Protein AF-A0A943UQF4-F1 (afdb_monomer_lite)

Radius of gyration: 23.5 Å; chains: 1; bounding box: 54×62×50 Å

Structure (mmCIF, N/CA/C/O backbone):
data_AF-A0A943UQF4-F1
#
_entry.id   AF-A0A943UQF4-F1
#
loop_
_atom_site.group_PDB
_atom_site.id
_atom_site.type_symbol
_atom_site.label_atom_id
_atom_site.label_alt_id
_atom_site.label_comp_id
_atom_site.label_asym_id
_atom_site.label_entity_id
_atom_site.label_seq_id
_atom_site.pdbx_PDB_ins_code
_atom_site.Cartn_x
_atom_site.Cartn_y
_atom_site.Cartn_z
_atom_site.occupancy
_atom_site.B_iso_or_equiv
_atom_site.auth_seq_id
_atom_site.auth_comp_id
_atom_site.auth_asym_id
_atom_site.auth_atom_id
_atom_site.pdbx_PDB_model_num
ATOM 1 N N . MET A 1 1 ? 0.714 -34.416 31.995 1.00 37.53 1 MET A N 1
ATOM 2 C CA . MET A 1 1 ? 1.428 -34.498 30.703 1.00 37.53 1 MET A CA 1
ATOM 3 C C . MET A 1 1 ? 0.397 -34.408 29.591 1.00 37.53 1 MET A C 1
ATOM 5 O O . MET A 1 1 ? -0.440 -35.295 29.507 1.00 37.53 1 MET A O 1
ATOM 9 N N . ALA A 1 2 ? 0.369 -33.310 28.832 1.00 40.75 2 ALA A N 1
ATOM 10 C CA . ALA A 1 2 ? -0.617 -33.110 27.768 1.00 40.75 2 ALA A CA 1
ATOM 11 C C . ALA A 1 2 ? -0.136 -33.795 26.478 1.00 40.75 2 ALA A C 1
ATOM 13 O O . ALA A 1 2 ? 0.997 -33.572 26.054 1.00 40.75 2 ALA A O 1
ATOM 14 N N . ARG A 1 3 ? -0.974 -34.652 25.879 1.00 44.56 3 ARG A N 1
ATOM 15 C CA . ARG A 1 3 ? -0.709 -35.249 24.563 1.00 44.56 3 ARG A CA 1
ATOM 16 C C . ARG A 1 3 ? -0.899 -34.183 23.490 1.00 44.56 3 ARG A C 1
ATOM 18 O O . ARG A 1 3 ? -1.965 -33.584 23.405 1.00 44.56 3 ARG A O 1
ATOM 25 N N . VAL A 1 4 ? 0.122 -33.989 22.662 1.00 48.94 4 VAL A N 1
ATOM 26 C CA . VAL A 1 4 ? -0.006 -33.279 21.388 1.00 48.94 4 VAL A CA 1
ATOM 27 C C . VAL A 1 4 ? -0.827 -34.178 20.466 1.00 48.94 4 VAL A C 1
ATOM 29 O O . VAL A 1 4 ? -0.374 -35.259 20.095 1.00 48.94 4 VAL A O 1
ATOM 32 N N . CYS A 1 5 ? -2.050 -33.771 20.134 1.00 52.69 5 CYS A N 1
ATOM 33 C CA . CYS A 1 5 ? -2.808 -34.390 19.053 1.00 52.69 5 CYS A CA 1
ATOM 34 C C . CYS A 1 5 ? -2.159 -33.949 17.737 1.00 52.69 5 CYS A C 1
ATOM 36 O O . CYS A 1 5 ? -2.433 -32.853 17.256 1.00 52.69 5 CYS A O 1
ATOM 38 N N . GLN A 1 6 ? -1.248 -34.751 17.188 1.00 56.44 6 GLN A N 1
ATOM 39 C CA . GLN A 1 6 ? -0.821 -34.565 15.804 1.00 56.44 6 GLN A CA 1
ATOM 40 C C . GLN A 1 6 ? -1.926 -35.131 14.912 1.00 56.44 6 GLN A C 1
ATOM 42 O O . GLN A 1 6 ? -2.247 -36.314 15.008 1.00 56.44 6 GLN A O 1
ATOM 47 N N . LEU A 1 7 ? -2.544 -34.270 14.101 1.00 57.34 7 LEU A N 1
ATOM 48 C CA . LEU A 1 7 ? -3.423 -34.706 13.025 1.00 57.34 7 LEU A CA 1
ATOM 49 C C . LEU A 1 7 ? -2.541 -35.461 12.022 1.00 57.34 7 LEU A C 1
ATOM 51 O O . LEU A 1 7 ? -1.630 -34.885 11.435 1.00 57.34 7 LEU A O 1
ATOM 55 N N . THR A 1 8 ? -2.734 -36.771 11.917 1.00 58.91 8 THR A N 1
ATOM 56 C CA . THR A 1 8 ? -2.096 -37.595 10.892 1.00 58.91 8 THR A CA 1
ATOM 57 C C . THR A 1 8 ? -2.906 -37.440 9.615 1.00 58.91 8 THR A C 1
ATOM 59 O O . THR A 1 8 ? -3.957 -38.062 9.482 1.00 58.91 8 THR A O 1
ATOM 62 N N . ASP A 1 9 ? -2.452 -36.579 8.709 1.00 64.25 9 ASP A N 1
ATOM 63 C CA . ASP A 1 9 ? -3.025 -36.499 7.368 1.00 64.25 9 ASP A CA 1
ATOM 64 C C . ASP A 1 9 ? -2.593 -37.745 6.572 1.00 64.25 9 ASP A C 1
ATOM 66 O O . ASP A 1 9 ? -1.409 -37.928 6.279 1.00 64.25 9 ASP A O 1
ATOM 70 N N . ASP A 1 10 ? -3.543 -38.627 6.248 1.00 69.00 10 ASP A N 1
ATOM 71 C CA . ASP A 1 10 ? -3.313 -39.777 5.368 1.00 69.00 10 ASP A CA 1
ATOM 72 C C . ASP A 1 10 ? -3.179 -39.288 3.909 1.00 69.00 10 ASP A C 1
ATOM 74 O O . ASP A 1 10 ? -4.162 -38.818 3.329 1.00 69.00 10 ASP A O 1
ATOM 78 N N 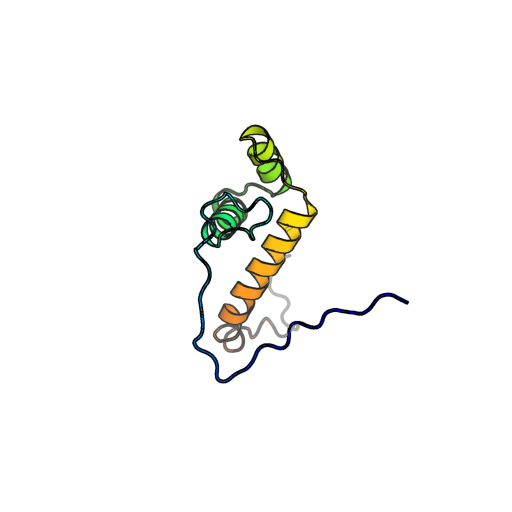. PRO A 1 11 ? -2.014 -39.435 3.246 1.00 67.00 11 PRO A N 1
ATOM 79 C CA . PRO A 1 11 ? -1.776 -38.866 1.912 1.00 67.00 11 PRO A CA 1
ATOM 80 C C . PRO A 1 11 ? -2.541 -39.576 0.780 1.00 67.00 11 PRO A C 1
ATOM 82 O O . PRO A 1 11 ? -2.482 -39.145 -0.368 1.00 67.00 11 PRO A O 1
ATOM 85 N N . SER A 1 12 ? -3.229 -40.682 1.085 1.00 71.44 12 SER A N 1
ATOM 86 C CA . SER A 1 12 ? -3.992 -41.499 0.130 1.00 71.44 12 SER A CA 1
ATOM 87 C C . SER A 1 12 ? -5.509 -41.275 0.211 1.00 71.44 12 SER A C 1
ATOM 89 O O . SER A 1 12 ? -6.246 -41.878 -0.573 1.00 71.44 12 SER A O 1
ATOM 91 N N . GLY A 1 13 ? -5.991 -40.471 1.165 1.00 70.94 13 GLY A N 1
ATOM 92 C CA . GLY A 1 13 ? -7.416 -40.179 1.313 1.00 70.94 13 GLY A CA 1
ATOM 93 C C . GLY A 1 13 ? -7.933 -39.222 0.229 1.00 70.94 13 GLY A C 1
ATOM 94 O O . GLY A 1 13 ? -7.147 -38.481 -0.364 1.00 70.94 13 GLY A O 1
ATOM 95 N N . PRO A 1 14 ? -9.249 -39.203 -0.054 1.00 74.81 14 PRO A N 1
ATOM 96 C CA . PRO A 1 14 ? -9.824 -38.179 -0.918 1.00 74.81 14 PRO A CA 1
ATOM 97 C C . PRO A 1 14 ? -9.574 -36.799 -0.296 1.00 74.81 14 PRO A C 1
ATOM 99 O O . PRO A 1 14 ? -9.902 -36.568 0.867 1.00 74.81 14 PRO A O 1
ATOM 102 N N . THR A 1 15 ? -8.993 -35.875 -1.063 1.00 68.62 15 THR A N 1
ATOM 103 C CA . THR A 1 15 ? -8.786 -34.496 -0.611 1.00 68.62 15 THR A CA 1
ATOM 104 C C . THR A 1 15 ? -10.142 -33.814 -0.468 1.00 68.62 15 THR A C 1
ATOM 106 O O . THR A 1 15 ? -10.781 -33.476 -1.466 1.00 68.62 15 THR A O 1
ATOM 109 N N . VAL A 1 16 ? -10.601 -33.627 0.767 1.00 74.56 16 VAL A N 1
ATOM 110 C CA . VAL A 1 16 ? -11.822 -32.873 1.059 1.00 74.56 16 VAL A CA 1
ATOM 111 C C . VAL A 1 16 ? -11.422 -31.419 1.282 1.00 74.56 16 VAL A C 1
ATOM 113 O O . VAL A 1 16 ? -10.802 -31.086 2.289 1.00 74.56 16 VAL A O 1
ATOM 116 N N . GLN A 1 17 ? -11.745 -30.550 0.325 1.00 72.31 17 GLN A N 1
ATOM 117 C CA . GLN A 1 17 ? -11.619 -29.110 0.520 1.00 72.31 17 GLN A CA 1
ATOM 118 C C . GLN A 1 17 ? -12.799 -28.644 1.379 1.00 72.31 17 GLN A C 1
ATOM 120 O O . GLN A 1 17 ? -13.949 -28.886 1.023 1.00 72.31 17 GLN A O 1
ATOM 125 N N . ALA A 1 18 ? -12.518 -28.015 2.521 1.00 75.94 18 ALA A N 1
ATOM 126 C CA . ALA A 1 18 ? -13.556 -27.408 3.349 1.00 75.94 18 ALA A CA 1
ATOM 127 C C . ALA A 1 18 ? -14.227 -26.238 2.611 1.00 75.94 18 ALA A C 1
ATOM 129 O O . ALA A 1 18 ? -13.594 -25.585 1.774 1.00 75.94 18 ALA A O 1
ATOM 130 N N . ASP A 1 19 ? -15.488 -25.961 2.951 1.00 80.31 19 ASP A N 1
ATOM 131 C CA . ASP A 1 19 ? -16.230 -24.828 2.397 1.00 80.31 19 ASP A CA 1
ATOM 132 C C . ASP A 1 19 ? -15.447 -23.520 2.587 1.00 80.31 19 ASP A C 1
ATOM 134 O O . ASP A 1 19 ? -14.832 -23.282 3.634 1.00 80.31 19 ASP A O 1
ATOM 138 N N . CYS A 1 20 ? -15.442 -22.666 1.560 1.00 67.00 20 CYS A N 1
ATOM 139 C CA . CYS A 1 20 ? -14.780 -21.371 1.640 1.00 67.00 20 CYS A CA 1
ATOM 140 C C . CYS A 1 20 ? -15.430 -20.507 2.731 1.00 67.00 20 CYS A C 1
ATOM 142 O O . CYS A 1 20 ? -16.644 -20.334 2.788 1.00 67.00 20 CYS A O 1
ATOM 144 N N . TYR A 1 21 ? -14.607 -19.958 3.627 1.00 68.88 21 TYR A N 1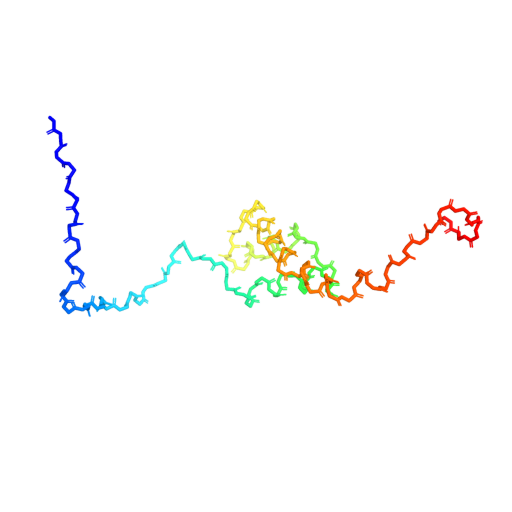
ATOM 145 C CA . TYR A 1 21 ? -15.075 -19.021 4.642 1.00 68.88 21 TYR A CA 1
ATOM 146 C C . TYR A 1 21 ? -15.416 -17.679 3.980 1.00 68.88 21 TYR A C 1
ATOM 148 O O . TYR A 1 21 ? -14.523 -16.948 3.559 1.00 68.88 21 TYR A O 1
ATOM 156 N N . GLU A 1 22 ? -16.707 -17.354 3.913 1.00 70.31 22 GLU A N 1
ATOM 157 C CA . GLU A 1 22 ? -17.247 -16.142 3.265 1.00 70.31 22 GLU A CA 1
ATOM 158 C C . GLU A 1 22 ? -17.152 -14.866 4.131 1.00 70.31 22 GLU A C 1
ATOM 160 O O . GLU A 1 22 ? -17.654 -13.801 3.768 1.00 70.31 22 GLU A O 1
ATOM 165 N N . GLY A 1 23 ? -16.550 -14.946 5.320 1.00 71.50 23 GLY A N 1
ATOM 166 C CA . GLY A 1 23 ? -16.430 -13.801 6.221 1.00 71.50 23 GLY A CA 1
ATOM 167 C C . GLY A 1 23 ? -15.273 -12.866 5.861 1.00 71.50 23 GLY A C 1
ATOM 168 O O . GLY A 1 23 ? -14.256 -13.274 5.305 1.00 71.50 23 GLY A O 1
ATOM 169 N N . LEU A 1 24 ? -15.388 -11.597 6.267 1.00 57.09 24 LEU A N 1
ATOM 170 C CA . LEU A 1 24 ? -14.284 -10.641 6.185 1.00 57.09 24 LEU A CA 1
ATOM 171 C C . LEU A 1 24 ? -13.107 -11.158 7.029 1.00 57.09 24 LEU A C 1
ATOM 173 O O . LEU A 1 24 ? -13.199 -11.259 8.257 1.00 57.09 24 LEU A O 1
ATOM 177 N N . PHE A 1 25 ? -11.990 -11.488 6.383 1.00 56.97 25 PHE A N 1
ATOM 178 C CA . PHE A 1 25 ? -10.759 -11.818 7.089 1.00 56.97 25 PHE A CA 1
ATOM 179 C C . PHE A 1 25 ? -10.245 -10.559 7.790 1.00 56.97 25 PHE A C 1
ATOM 181 O O . PHE A 1 25 ? -9.672 -9.667 7.174 1.00 56.97 25 PHE A O 1
ATOM 188 N N . TRP A 1 26 ? -10.408 -10.494 9.109 1.00 46.00 26 TRP A N 1
ATOM 189 C CA . TRP A 1 26 ? -9.942 -9.381 9.946 1.00 46.00 26 TRP A CA 1
ATOM 190 C C . TRP A 1 26 ? -8.405 -9.287 10.045 1.00 46.00 26 TRP A C 1
ATOM 192 O O . TRP A 1 26 ? -7.872 -8.384 10.685 1.00 46.00 26 TRP A O 1
ATOM 202 N N . LYS A 1 27 ? -7.684 -10.203 9.384 1.00 54.97 27 LYS A N 1
ATOM 203 C CA . LYS A 1 27 ? -6.224 -10.243 9.267 1.00 54.97 27 LYS A CA 1
ATOM 204 C C . LYS A 1 27 ? -5.798 -10.716 7.869 1.00 54.97 27 LYS A C 1
ATOM 206 O O . LYS A 1 27 ? -5.066 -11.692 7.738 1.00 54.97 27 LYS A O 1
ATOM 211 N N . SER A 1 28 ? -6.303 -10.083 6.812 1.00 62.84 28 SER A N 1
ATOM 212 C CA . SER A 1 28 ? -5.825 -10.341 5.447 1.00 62.84 28 SER A CA 1
ATOM 213 C C . SER A 1 28 ? -4.629 -9.456 5.093 1.00 62.84 28 SER A C 1
ATOM 215 O O . SER A 1 28 ? -4.546 -8.303 5.519 1.00 62.84 28 SER A O 1
ATOM 217 N N . HIS A 1 29 ? -3.719 -9.980 4.269 1.00 67.50 29 HIS A N 1
ATOM 218 C CA . HIS A 1 29 ? -2.706 -9.158 3.607 1.00 67.50 29 HIS A CA 1
ATOM 219 C C . HIS A 1 29 ? -3.373 -8.084 2.740 1.00 67.50 29 HIS A C 1
ATOM 221 O O . HIS A 1 29 ? -4.479 -8.283 2.230 1.00 67.50 29 HIS A O 1
ATOM 227 N N . ALA A 1 30 ? -2.701 -6.944 2.568 1.00 77.06 30 ALA A N 1
ATOM 228 C CA . ALA A 1 30 ? -3.155 -5.931 1.630 1.00 77.06 30 ALA A CA 1
ATOM 229 C C . ALA A 1 30 ? -3.278 -6.529 0.228 1.00 77.06 30 ALA A C 1
ATOM 231 O O . ALA A 1 30 ? -2.361 -7.182 -0.270 1.00 77.06 30 ALA A O 1
ATOM 232 N N . THR A 1 31 ? -4.400 -6.265 -0.434 1.00 84.50 31 THR A N 1
ATOM 233 C CA . THR A 1 31 ? -4.565 -6.613 -1.843 1.00 84.50 31 THR A CA 1
ATOM 234 C C . THR A 1 31 ? -3.524 -5.866 -2.678 1.00 84.50 31 THR A C 1
ATOM 236 O O . THR A 1 31 ? -3.267 -4.686 -2.432 1.00 84.50 31 THR A O 1
ATOM 239 N N . ALA A 1 32 ? -2.987 -6.499 -3.724 1.00 84.56 32 ALA A N 1
ATOM 240 C CA . ALA A 1 32 ? -2.016 -5.871 -4.628 1.00 84.56 32 ALA A CA 1
ATOM 241 C C . ALA A 1 32 ? -2.496 -4.512 -5.182 1.00 84.56 32 ALA A C 1
ATOM 243 O O . ALA A 1 32 ? -1.716 -3.571 -5.297 1.00 84.56 32 ALA A O 1
ATOM 244 N N . GLY A 1 33 ? -3.801 -4.368 -5.448 1.00 87.62 33 GLY A N 1
ATOM 245 C CA . GLY A 1 33 ? -4.392 -3.098 -5.879 1.00 87.62 33 GLY A CA 1
ATOM 246 C C . GLY A 1 33 ? -4.316 -1.980 -4.830 1.00 87.62 33 GLY A C 1
ATOM 247 O O . GLY A 1 33 ? -4.131 -0.818 -5.190 1.00 87.62 33 GLY A O 1
ATOM 248 N N . LEU A 1 34 ? -4.412 -2.311 -3.536 1.00 88.19 34 LEU A N 1
ATOM 249 C CA . LEU A 1 34 ? -4.252 -1.335 -2.454 1.00 88.19 34 LEU A CA 1
ATOM 250 C C . LEU A 1 34 ? -2.802 -0.847 -2.384 1.00 88.19 34 LEU A C 1
ATOM 252 O O . LEU A 1 34 ? -2.574 0.362 -2.354 1.00 88.19 34 LEU A O 1
ATOM 256 N N . VAL A 1 35 ? -1.843 -1.775 -2.432 1.00 89.88 35 VAL A N 1
ATOM 257 C CA . VAL A 1 35 ? -0.406 -1.461 -2.424 1.00 89.88 35 VAL A CA 1
ATOM 258 C C . VAL A 1 35 ? -0.039 -0.596 -3.633 1.00 89.88 35 VAL A C 1
ATOM 260 O O . VAL A 1 35 ? 0.549 0.471 -3.472 1.00 89.88 35 VAL A O 1
ATOM 263 N N . ALA A 1 36 ? -0.493 -0.963 -4.835 1.00 90.88 36 ALA A N 1
ATOM 264 C CA . ALA A 1 36 ? -0.267 -0.169 -6.044 1.00 90.88 36 ALA A CA 1
ATOM 265 C C . ALA A 1 36 ? -0.844 1.253 -5.933 1.00 90.88 36 ALA A C 1
ATOM 267 O O . ALA A 1 36 ? -0.209 2.227 -6.340 1.00 90.88 36 ALA A O 1
ATOM 268 N N . LYS A 1 37 ? -2.040 1.403 -5.350 1.00 91.19 37 LYS A N 1
ATOM 269 C CA . LYS A 1 37 ? -2.646 2.720 -5.120 1.00 91.19 37 LYS A CA 1
ATOM 270 C C . LYS A 1 37 ? -1.831 3.555 -4.130 1.00 91.19 37 LYS A C 1
ATOM 272 O O . LYS A 1 37 ? -1.680 4.756 -4.357 1.00 91.19 37 LYS A O 1
ATOM 277 N N . MET A 1 38 ? -1.314 2.950 -3.062 1.00 91.25 38 MET A N 1
ATOM 278 C CA . MET A 1 38 ? -0.467 3.626 -2.071 1.00 91.25 38 MET A CA 1
ATOM 279 C C . MET A 1 38 ? 0.832 4.148 -2.698 1.00 91.25 38 MET A C 1
ATOM 281 O O . MET A 1 38 ? 1.151 5.332 -2.541 1.00 91.25 38 MET A O 1
ATOM 285 N N . GLU A 1 39 ? 1.521 3.310 -3.478 1.00 92.12 39 GLU A N 1
ATOM 286 C CA . GLU A 1 39 ? 2.746 3.699 -4.190 1.00 92.12 39 GLU A CA 1
ATOM 287 C C . GLU A 1 39 ? 2.476 4.790 -5.233 1.00 92.12 39 GLU A C 1
ATOM 289 O O . GLU A 1 39 ? 3.147 5.823 -5.244 1.00 92.12 39 GLU A O 1
ATOM 294 N N . ASN A 1 40 ? 1.422 4.647 -6.042 1.00 93.00 40 ASN A N 1
ATOM 295 C CA . ASN A 1 40 ? 1.020 5.691 -6.988 1.00 93.00 40 ASN A CA 1
ATOM 296 C C . ASN A 1 40 ? 0.695 7.008 -6.275 1.00 93.00 40 ASN A C 1
ATOM 298 O O . ASN A 1 40 ? 1.070 8.083 -6.735 1.00 93.00 40 ASN A O 1
ATOM 302 N N . THR A 1 41 ? 0.035 6.952 -5.122 1.00 93.00 41 THR A N 1
ATOM 303 C CA . THR A 1 41 ? -0.290 8.158 -4.352 1.00 93.00 41 THR A CA 1
ATOM 304 C C . THR A 1 41 ? 0.978 8.832 -3.809 1.00 93.00 41 THR A C 1
ATOM 306 O O . THR A 1 41 ? 1.040 10.062 -3.742 1.00 93.00 41 THR A O 1
ATOM 309 N N . LYS A 1 42 ? 2.024 8.056 -3.495 1.00 92.56 42 LYS A N 1
ATOM 310 C CA . LYS A 1 42 ? 3.332 8.578 -3.078 1.00 92.56 42 LYS A CA 1
ATOM 311 C C . LYS A 1 42 ? 4.097 9.216 -4.235 1.00 92.56 42 LYS A C 1
ATOM 313 O O . LYS A 1 42 ? 4.567 10.342 -4.081 1.00 92.56 42 LYS A O 1
ATOM 318 N N . TYR A 1 43 ? 4.212 8.530 -5.370 1.00 92.25 43 TYR A N 1
ATOM 319 C CA . TYR A 1 43 ? 5.086 8.960 -6.466 1.00 92.25 43 TYR A CA 1
ATOM 320 C C . TYR A 1 43 ? 4.402 9.859 -7.504 1.00 92.25 43 TYR A C 1
ATOM 322 O O . TYR A 1 43 ? 5.032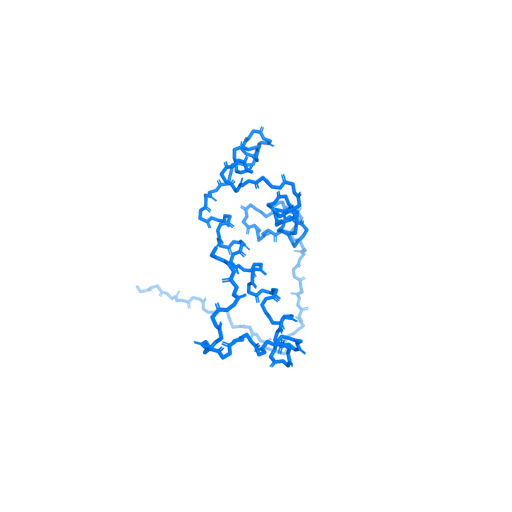 10.793 -7.986 1.00 92.25 43 TYR A O 1
ATOM 330 N N . VAL A 1 44 ? 3.122 9.633 -7.818 1.00 92.44 44 VAL A N 1
ATOM 331 C CA . VAL A 1 44 ? 2.370 10.421 -8.817 1.00 92.44 44 VAL A CA 1
ATOM 332 C C . VAL A 1 44 ? 1.713 11.643 -8.183 1.00 92.44 44 VAL A C 1
A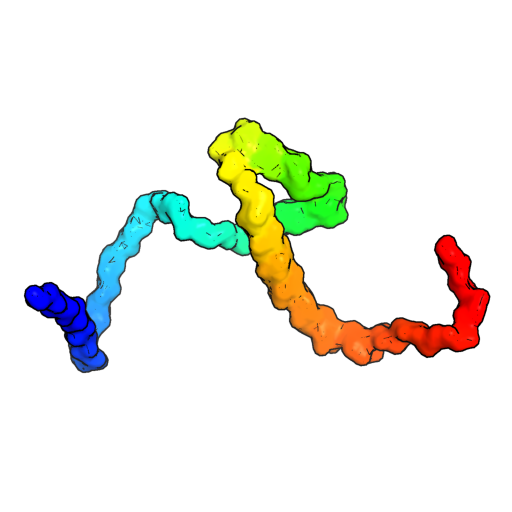TOM 334 O O . VAL A 1 44 ? 1.788 12.743 -8.718 1.00 92.44 44 VAL A O 1
ATOM 337 N N . LEU A 1 45 ? 1.056 11.463 -7.033 1.00 90.62 45 LEU A N 1
ATOM 338 C CA . LEU A 1 45 ? 0.325 12.543 -6.352 1.00 90.62 45 LEU A CA 1
ATOM 339 C C . LEU A 1 45 ? 1.162 13.257 -5.282 1.00 90.62 45 LEU A C 1
ATOM 341 O O . LEU A 1 45 ? 0.646 14.131 -4.585 1.00 90.62 45 LEU A O 1
ATOM 345 N N . HIS A 1 46 ? 2.435 12.878 -5.133 1.00 92.31 46 HIS A N 1
ATOM 346 C CA . HIS A 1 46 ? 3.370 13.434 -4.151 1.00 92.31 46 HIS A CA 1
ATOM 347 C C . HIS A 1 46 ? 2.810 13.483 -2.722 1.00 92.31 46 HIS A C 1
ATOM 349 O O . HIS A 1 46 ? 3.109 14.392 -1.942 1.00 92.31 46 HIS A O 1
ATOM 355 N N . GLN A 1 47 ? 1.977 12.508 -2.352 1.00 93.56 47 GLN A N 1
ATOM 356 C CA . GLN A 1 47 ? 1.388 12.454 -1.024 1.00 93.56 47 GLN A CA 1
ATOM 357 C C . GLN A 1 47 ? 2.243 11.552 -0.119 1.00 93.56 47 GLN A C 1
ATOM 359 O O . GLN A 1 47 ? 2.223 10.330 -0.281 1.00 93.56 47 GLN A O 1
ATOM 364 N N . PRO A 1 48 ? 2.962 12.109 0.875 1.00 93.38 48 PRO A N 1
ATOM 365 C CA . PRO A 1 48 ? 3.810 11.310 1.756 1.00 93.38 48 PRO A CA 1
ATOM 366 C C . PRO A 1 48 ? 2.973 10.379 2.643 1.00 93.38 48 PRO A C 1
ATOM 368 O O . PRO A 1 48 ? 1.841 10.713 3.013 1.00 93.38 48 PRO A O 1
ATOM 371 N N . PHE A 1 49 ? 3.548 9.245 3.054 1.00 93.06 49 PHE A N 1
ATOM 372 C CA . PHE A 1 49 ? 2.853 8.204 3.825 1.00 93.06 49 PHE A CA 1
ATOM 373 C C . PHE A 1 49 ? 2.211 8.716 5.116 1.00 93.06 49 PHE A C 1
ATOM 375 O O . PHE A 1 49 ? 1.057 8.405 5.389 1.00 93.06 49 PHE A O 1
ATOM 382 N N . ASN A 1 50 ? 2.868 9.627 5.839 1.00 93.50 50 ASN A N 1
ATOM 383 C CA . ASN A 1 50 ? 2.291 10.257 7.034 1.00 93.50 50 ASN A CA 1
ATOM 384 C C . ASN A 1 50 ? 0.947 10.951 6.755 1.00 93.50 50 ASN A C 1
ATOM 386 O O . ASN A 1 50 ? 0.062 10.983 7.611 1.00 93.50 50 ASN A O 1
ATOM 390 N N . ARG A 1 51 ? 0.778 11.526 5.557 1.00 94.38 51 ARG A N 1
ATOM 391 C CA . ARG A 1 51 ? -0.478 12.155 5.135 1.00 94.38 51 ARG A CA 1
ATOM 392 C C . ARG A 1 51 ? -1.477 11.114 4.627 1.00 94.38 51 ARG A C 1
ATOM 394 O O . ARG A 1 51 ? -2.670 11.291 4.850 1.00 94.38 51 ARG A O 1
ATOM 401 N N . GLN A 1 52 ? -1.020 10.056 3.957 1.00 93.50 52 GLN A N 1
ATOM 402 C CA . GLN A 1 52 ? -1.887 8.951 3.527 1.00 93.50 52 GLN A CA 1
ATOM 403 C C . GLN A 1 52 ? -2.510 8.227 4.728 1.00 93.50 52 GLN A C 1
ATOM 405 O O . GLN A 1 52 ? -3.725 8.076 4.766 1.00 93.50 52 GLN A O 1
ATOM 410 N N . ILE A 1 53 ? -1.713 7.897 5.748 1.00 93.25 53 ILE A N 1
ATOM 411 C CA . ILE A 1 53 ? -2.166 7.229 6.979 1.00 93.25 53 ILE A CA 1
ATOM 412 C C . ILE A 1 53 ? -3.229 8.063 7.703 1.00 93.25 53 ILE A C 1
ATOM 414 O O . ILE A 1 53 ? -4.264 7.537 8.104 1.00 93.25 53 ILE A O 1
ATOM 418 N N . LYS A 1 54 ? -3.024 9.384 7.819 1.00 94.81 54 LYS A N 1
ATOM 419 C CA . LYS A 1 54 ? -4.028 10.288 8.407 1.00 94.81 54 LYS A CA 1
ATOM 420 C C . LYS A 1 54 ? -5.341 10.284 7.626 1.00 94.81 54 LYS A C 1
ATOM 422 O O . LYS A 1 54 ? -6.401 10.298 8.239 1.00 94.81 54 LYS A O 1
ATOM 427 N N . LYS A 1 55 ? -5.269 10.263 6.293 1.00 92.12 55 LYS A N 1
ATOM 428 C CA . LYS A 1 55 ? -6.455 10.220 5.431 1.00 92.12 55 LYS A CA 1
ATOM 429 C C . LYS A 1 55 ? -7.181 8.878 5.544 1.00 92.12 55 LYS A C 1
ATOM 431 O O . LYS A 1 55 ? -8.383 8.864 5.748 1.00 92.12 55 LYS A O 1
ATOM 436 N N . MET A 1 56 ? -6.449 7.767 5.532 1.00 89.94 56 MET A N 1
ATOM 437 C CA . MET A 1 56 ? -7.024 6.436 5.745 1.00 89.94 56 MET A CA 1
ATOM 438 C C . MET A 1 56 ? -7.722 6.330 7.105 1.00 89.94 56 MET A C 1
ATOM 440 O O . MET A 1 56 ? -8.828 5.809 7.177 1.00 89.94 56 MET A O 1
ATOM 444 N N . ALA A 1 57 ? -7.141 6.906 8.163 1.00 92.38 57 ALA A N 1
ATOM 445 C CA . ALA A 1 57 ? -7.790 6.969 9.469 1.00 92.38 57 ALA A CA 1
ATOM 446 C C . ALA A 1 57 ? -9.097 7.789 9.447 1.00 92.38 57 ALA A C 1
ATOM 448 O O . ALA A 1 57 ? -10.060 7.400 10.103 1.00 92.38 57 ALA A O 1
ATOM 449 N N . GLN A 1 58 ? -9.156 8.886 8.679 1.00 93.25 58 GLN A N 1
ATOM 450 C CA . GLN A 1 58 ? -10.392 9.659 8.465 1.00 93.25 58 GLN A CA 1
ATOM 451 C C . GLN A 1 58 ? -11.446 8.865 7.685 1.00 93.25 58 GLN A C 1
ATOM 453 O O . GLN A 1 58 ? -12.630 8.966 7.990 1.00 93.25 58 GLN A O 1
ATOM 458 N N . ASP A 1 59 ? -11.010 8.039 6.735 1.00 90.12 59 ASP A N 1
ATOM 459 C CA . ASP A 1 59 ? -11.865 7.166 5.924 1.00 90.12 59 ASP A CA 1
ATOM 460 C C . ASP A 1 59 ? -12.312 5.892 6.686 1.00 90.12 59 ASP A C 1
ATOM 462 O O . ASP A 1 59 ? -12.941 5.007 6.108 1.00 90.12 59 ASP A O 1
ATOM 466 N N . GLY A 1 60 ? -12.000 5.777 7.986 1.00 89.56 60 GLY A N 1
ATOM 467 C CA . GLY A 1 60 ? -12.388 4.647 8.842 1.00 89.56 60 GLY A CA 1
ATOM 468 C C . GLY A 1 60 ? -11.411 3.467 8.836 1.00 89.56 60 GLY A C 1
ATOM 469 O O . GLY A 1 60 ? -11.704 2.428 9.425 1.00 89.56 60 GLY A O 1
ATOM 470 N N . PHE A 1 61 ? -10.242 3.623 8.212 1.00 85.75 61 PHE A N 1
ATOM 471 C CA . PHE A 1 61 ? -9.186 2.615 8.142 1.00 85.75 61 PHE A CA 1
ATOM 472 C C . PHE A 1 61 ? -7.919 3.078 8.891 1.00 85.75 61 PHE A C 1
ATOM 474 O O . PHE A 1 61 ? -6.968 3.580 8.282 1.00 85.75 61 PHE A O 1
ATOM 481 N N . PRO A 1 62 ? -7.870 2.954 10.230 1.00 86.62 62 PRO A N 1
ATOM 482 C CA . PRO A 1 62 ? -6.671 3.284 10.990 1.00 86.62 62 PRO A CA 1
ATOM 483 C C . PRO A 1 62 ? -5.568 2.253 10.714 1.00 86.62 62 PRO A C 1
ATOM 485 O O . PRO A 1 62 ? -5.711 1.072 11.020 1.00 86.62 62 PRO A O 1
ATOM 488 N N . MET A 1 63 ? -4.449 2.709 10.151 1.00 85.56 63 MET A N 1
ATOM 489 C CA . MET A 1 63 ? -3.296 1.867 9.822 1.00 85.56 63 MET A CA 1
ATOM 490 C C . MET A 1 63 ? -2.088 2.243 10.685 1.00 85.56 63 MET A C 1
ATOM 492 O O . MET A 1 63 ? -1.806 3.425 10.888 1.00 85.56 63 MET A O 1
ATOM 496 N N . ALA A 1 64 ? -1.351 1.242 11.170 1.00 90.38 64 ALA A N 1
ATOM 497 C CA . ALA A 1 64 ? -0.074 1.472 11.835 1.00 90.38 64 ALA A CA 1
ATOM 498 C C . ALA A 1 64 ? 1.002 1.900 10.823 1.00 90.38 64 ALA A C 1
ATOM 500 O O . ALA A 1 64 ? 1.046 1.405 9.698 1.00 90.38 64 ALA A O 1
ATOM 501 N N . VAL A 1 65 ? 1.908 2.788 11.244 1.00 90.38 65 VAL A N 1
ATOM 502 C CA . VAL A 1 65 ? 3.011 3.274 10.394 1.00 90.38 65 VAL A CA 1
ATOM 503 C C . VAL A 1 65 ? 3.920 2.126 9.953 1.00 90.38 65 VAL A C 1
ATOM 505 O O . VAL A 1 65 ? 4.237 2.037 8.774 1.00 90.38 65 VAL A O 1
ATOM 508 N N . ALA A 1 66 ? 4.263 1.217 10.874 1.00 91.19 66 ALA A N 1
ATOM 509 C CA . ALA A 1 66 ? 5.083 0.041 10.578 1.00 91.19 66 ALA A CA 1
ATOM 510 C C . ALA A 1 66 ? 4.461 -0.838 9.483 1.00 91.19 66 ALA A C 1
ATOM 512 O O . ALA A 1 66 ? 5.148 -1.259 8.568 1.00 91.19 66 ALA A O 1
ATOM 513 N N . THR A 1 67 ? 3.138 -1.027 9.508 1.00 89.50 67 THR A N 1
ATOM 514 C CA . THR A 1 67 ? 2.435 -1.808 8.482 1.00 89.50 67 THR A CA 1
ATOM 515 C C . THR A 1 67 ? 2.548 -1.180 7.095 1.00 89.50 67 THR A C 1
ATOM 517 O O . THR A 1 67 ? 2.723 -1.900 6.116 1.00 89.50 67 THR A O 1
ATOM 520 N N . MET A 1 68 ? 2.464 0.152 6.992 1.00 89.81 68 MET A N 1
ATOM 521 C CA . MET A 1 68 ? 2.662 0.817 5.704 1.00 89.81 68 MET A CA 1
ATOM 522 C C . MET A 1 68 ? 4.111 0.701 5.219 1.00 89.81 68 MET A C 1
ATOM 524 O O . MET A 1 68 ? 4.331 0.537 4.021 1.00 89.81 68 MET A O 1
ATOM 528 N N . ASP A 1 69 ? 5.077 0.773 6.133 1.00 91.19 69 ASP A N 1
ATOM 529 C CA . ASP A 1 69 ? 6.500 0.640 5.814 1.00 91.19 69 ASP A CA 1
ATOM 530 C C . ASP A 1 69 ? 6.841 -0.778 5.329 1.00 91.19 69 ASP A C 1
ATOM 532 O O . ASP A 1 69 ? 7.446 -0.937 4.271 1.00 91.19 69 ASP A O 1
ATOM 536 N N . ASP A 1 70 ? 6.335 -1.810 6.012 1.00 90.94 70 ASP A N 1
ATOM 537 C CA . ASP A 1 70 ? 6.492 -3.213 5.610 1.00 90.94 70 ASP A CA 1
ATOM 538 C C . ASP A 1 70 ? 5.923 -3.467 4.204 1.00 90.94 70 ASP A C 1
ATOM 540 O O . ASP A 1 70 ? 6.533 -4.155 3.381 1.00 90.94 70 ASP A O 1
ATOM 544 N N . TRP A 1 71 ? 4.750 -2.899 3.898 1.00 90.88 71 TRP A N 1
ATOM 545 C CA . TRP A 1 71 ? 4.131 -3.037 2.577 1.00 90.88 71 TRP A CA 1
ATOM 546 C C . TRP A 1 71 ? 4.888 -2.274 1.494 1.00 90.88 71 TRP A C 1
ATOM 548 O O . TRP A 1 71 ? 5.018 -2.785 0.381 1.00 90.88 71 TRP A O 1
ATOM 558 N N . HIS A 1 72 ? 5.413 -1.092 1.817 1.00 91.19 72 HIS A N 1
ATOM 559 C CA . HIS A 1 72 ? 6.274 -0.339 0.912 1.00 91.19 72 HIS A CA 1
ATOM 560 C C . HIS A 1 72 ? 7.560 -1.114 0.601 1.00 91.19 72 HIS A C 1
ATOM 562 O O . HIS A 1 72 ? 7.927 -1.268 -0.564 1.00 91.19 72 HIS A O 1
ATOM 568 N N . GLN A 1 73 ? 8.210 -1.672 1.623 1.00 90.81 73 GLN A N 1
ATOM 569 C CA . GLN A 1 73 ? 9.420 -2.474 1.460 1.00 90.81 73 GLN A CA 1
ATOM 570 C C . GLN A 1 73 ? 9.157 -3.722 0.607 1.00 90.81 73 GLN A C 1
ATOM 572 O O . GLN A 1 73 ? 9.939 -4.034 -0.292 1.00 90.81 73 GLN A O 1
ATOM 577 N N . ALA A 1 74 ? 8.033 -4.407 0.838 1.00 88.12 74 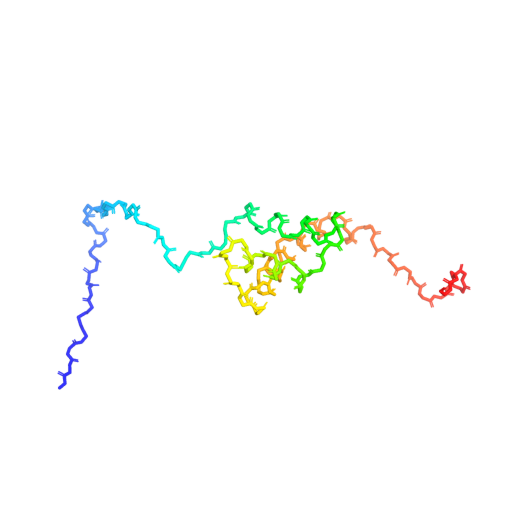ALA A N 1
ATOM 578 C CA . ALA A 1 74 ? 7.617 -5.542 0.020 1.00 88.12 74 ALA A CA 1
ATOM 579 C C . ALA A 1 74 ? 7.358 -5.137 -1.443 1.00 88.12 74 ALA A C 1
ATOM 581 O O . ALA A 1 74 ? 7.751 -5.862 -2.357 1.00 88.12 74 ALA A O 1
ATOM 582 N N . ALA A 1 75 ? 6.745 -3.972 -1.683 1.00 88.56 75 ALA A N 1
ATOM 583 C CA . ALA A 1 75 ? 6.545 -3.436 -3.028 1.00 88.56 75 ALA A CA 1
ATOM 584 C C . ALA A 1 75 ? 7.876 -3.139 -3.730 1.00 88.56 75 ALA A C 1
ATOM 586 O O . ALA A 1 75 ? 8.076 -3.562 -4.869 1.00 88.56 75 ALA A O 1
ATOM 587 N N . CYS A 1 76 ? 8.812 -2.488 -3.039 1.00 88.94 76 CYS A N 1
ATOM 588 C CA . CYS A 1 76 ? 10.158 -2.237 -3.548 1.00 88.94 76 CYS A CA 1
ATOM 589 C C . CYS A 1 76 ? 10.886 -3.541 -3.904 1.00 88.94 76 CYS A C 1
ATOM 591 O O . CYS A 1 76 ? 11.443 -3.630 -4.995 1.00 88.94 76 CYS A O 1
ATOM 593 N N . GLY A 1 77 ? 10.804 -4.574 -3.058 1.00 86.62 77 GLY A N 1
ATOM 594 C CA . GLY A 1 77 ? 11.400 -5.887 -3.339 1.00 86.62 77 GLY A CA 1
ATOM 595 C C . GLY A 1 77 ? 10.791 -6.613 -4.546 1.00 86.62 77 GLY A C 1
ATOM 596 O O . GLY A 1 77 ? 11.461 -7.432 -5.168 1.00 86.62 77 GLY A O 1
ATOM 597 N N . MET A 1 78 ? 9.544 -6.307 -4.923 1.00 85.38 78 MET A N 1
ATOM 598 C CA . MET A 1 78 ? 8.939 -6.813 -6.164 1.00 85.38 78 MET A CA 1
ATOM 599 C C . MET A 1 78 ? 9.380 -6.026 -7.404 1.00 85.38 78 MET A C 1
ATOM 601 O O . MET A 1 78 ? 9.439 -6.587 -8.497 1.00 85.38 78 MET A O 1
ATOM 605 N N . ILE A 1 79 ? 9.670 -4.732 -7.250 1.00 84.50 79 ILE A N 1
ATOM 606 C CA . ILE A 1 79 ? 10.080 -3.848 -8.350 1.00 84.50 79 ILE A CA 1
ATOM 607 C C . ILE A 1 79 ? 11.581 -3.993 -8.640 1.00 84.50 79 ILE A C 1
ATOM 609 O O . ILE A 1 79 ? 11.982 -3.964 -9.800 1.00 84.50 79 ILE A O 1
ATOM 613 N N . GLU A 1 80 ? 12.411 -4.185 -7.614 1.00 82.56 80 GLU A N 1
ATOM 614 C CA . GLU A 1 80 ? 13.872 -4.288 -7.719 1.00 82.56 80 GLU A CA 1
ATOM 615 C C . GLU A 1 80 ? 14.356 -5.313 -8.772 1.00 82.56 80 GLU A C 1
ATOM 617 O O . GLU A 1 80 ? 15.197 -4.956 -9.601 1.00 82.56 80 GLU A O 1
ATOM 622 N N . PRO A 1 81 ? 13.790 -6.531 -8.873 1.00 84.75 81 PRO A N 1
ATOM 623 C CA . PRO A 1 81 ? 14.171 -7.489 -9.911 1.00 84.75 81 PRO A CA 1
ATOM 624 C C . PRO A 1 81 ? 13.857 -7.031 -11.341 1.00 84.75 81 PRO A C 1
ATOM 626 O O . PRO A 1 81 ? 14.550 -7.440 -12.270 1.00 84.75 81 PRO A O 1
ATOM 629 N N . LEU A 1 82 ? 12.855 -6.166 -11.544 1.00 79.44 82 LEU A N 1
ATOM 630 C CA . LEU A 1 82 ? 12.524 -5.625 -12.873 1.00 79.44 82 LEU A CA 1
ATOM 631 C C . LEU A 1 82 ? 13.655 -4.746 -13.417 1.00 79.44 82 LEU A C 1
ATOM 633 O O . LEU A 1 82 ? 13.846 -4.634 -14.628 1.00 79.44 82 LEU A O 1
ATOM 637 N N . TYR A 1 83 ? 14.438 -4.154 -12.518 1.00 75.62 83 TYR A N 1
ATOM 638 C CA . TYR A 1 83 ? 15.621 -3.384 -12.866 1.00 75.62 83 TYR A CA 1
ATOM 639 C C . TYR A 1 83 ? 16.823 -4.281 -13.213 1.00 75.62 83 TYR A C 1
ATOM 641 O O . TYR A 1 83 ? 17.623 -3.922 -14.080 1.00 75.62 83 TYR A O 1
ATOM 649 N N . GLY A 1 84 ? 16.911 -5.479 -12.626 1.00 65.12 84 GLY A N 1
ATOM 650 C CA . GLY A 1 84 ? 18.030 -6.425 -12.760 1.00 65.12 84 GLY A CA 1
ATOM 651 C C . GLY A 1 84 ? 18.185 -7.138 -14.111 1.00 65.12 84 GLY A C 1
ATOM 652 O O . GLY A 1 84 ? 19.108 -7.928 -14.259 1.00 65.12 84 GLY A O 1
ATOM 653 N N . GLY A 1 85 ? 17.321 -6.865 -15.093 1.00 54.97 85 GLY A N 1
ATOM 654 C CA . GLY A 1 85 ? 17.494 -7.310 -16.486 1.00 54.97 85 GLY A CA 1
ATOM 655 C C . GLY A 1 85 ? 17.766 -6.180 -17.485 1.00 54.97 85 GLY A C 1
ATOM 656 O O . GLY A 1 85 ? 17.942 -6.450 -18.666 1.00 54.97 85 GLY A O 1
ATOM 657 N N . THR A 1 86 ? 17.764 -4.917 -17.038 1.00 51.09 86 THR A N 1
ATOM 658 C CA . THR A 1 86 ? 17.886 -3.751 -17.939 1.00 51.09 86 THR A CA 1
ATOM 659 C C . THR A 1 86 ? 18.910 -2.721 -17.449 1.00 51.09 86 THR A C 1
ATOM 661 O O . THR A 1 86 ? 19.526 -2.039 -18.264 1.00 51.09 86 THR A O 1
ATOM 664 N N . LEU A 1 87 ? 19.141 -2.600 -16.134 1.00 50.94 87 LEU A N 1
ATOM 665 C CA . LEU A 1 87 ? 20.078 -1.622 -15.559 1.00 50.94 87 LEU A CA 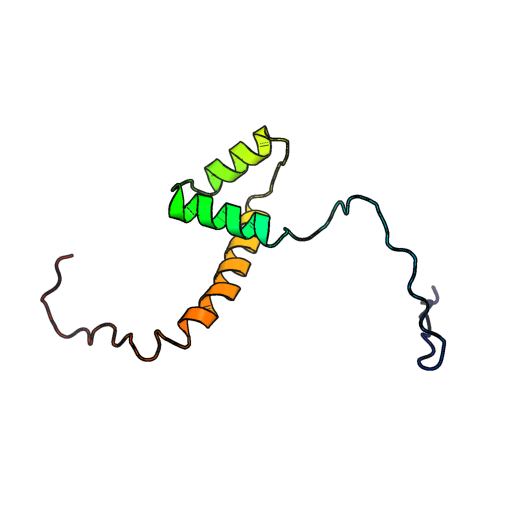1
ATOM 666 C C . LEU A 1 87 ? 21.481 -2.179 -15.290 1.00 50.94 87 LEU A C 1
ATOM 668 O O . LEU A 1 87 ? 22.413 -1.384 -15.272 1.00 50.94 87 LEU A O 1
ATOM 672 N N . SER A 1 88 ? 21.686 -3.496 -15.163 1.00 48.19 88 SER A N 1
ATOM 673 C CA . SER A 1 88 ? 23.053 -4.059 -15.146 1.00 48.19 88 SER A CA 1
ATOM 674 C C . SER A 1 88 ? 23.795 -3.813 -16.462 1.00 48.19 88 SER A C 1
ATOM 676 O O . SER A 1 88 ? 25.013 -3.668 -16.464 1.00 48.19 88 SER A O 1
ATOM 678 N N . ASP A 1 89 ? 23.046 -3.705 -17.561 1.00 50.44 89 ASP A N 1
ATOM 679 C CA . ASP A 1 89 ? 23.591 -3.512 -18.906 1.00 50.44 89 ASP A CA 1
ATOM 680 C C . ASP A 1 89 ? 23.672 -2.026 -19.297 1.00 50.44 89 ASP A C 1
ATOM 682 O O . ASP A 1 89 ? 24.372 -1.670 -20.242 1.00 50.44 89 ASP A O 1
ATOM 686 N N . SER A 1 90 ? 22.973 -1.137 -18.577 1.00 48.06 90 SER A N 1
ATOM 687 C CA . SER A 1 90 ? 22.884 0.295 -18.911 1.00 48.06 90 SER A CA 1
ATOM 688 C C . SER A 1 90 ? 23.358 1.253 -17.814 1.00 48.06 90 SER A C 1
ATOM 690 O O . SER A 1 90 ? 23.409 2.462 -18.041 1.00 48.06 90 SER A O 1
ATOM 692 N N . VAL A 1 91 ? 23.794 0.747 -16.657 1.00 52.81 91 VAL A N 1
ATOM 693 C CA . VAL A 1 91 ? 24.389 1.549 -15.580 1.00 52.81 91 VAL A CA 1
ATOM 694 C C . VAL A 1 91 ? 25.883 1.271 -15.473 1.00 52.81 91 VAL A C 1
ATOM 696 O O . VAL A 1 91 ? 26.401 0.771 -14.481 1.00 52.81 91 VAL A O 1
ATOM 699 N N . SER A 1 92 ? 26.610 1.737 -16.482 1.00 46.62 92 SER A N 1
ATOM 700 C CA . SER A 1 92 ? 27.907 2.364 -16.230 1.00 46.62 92 SER A CA 1
ATOM 701 C C . SER A 1 92 ? 27.637 3.742 -15.613 1.00 46.62 92 SER A C 1
ATOM 703 O O . SER A 1 92 ? 27.785 4.771 -16.274 1.00 46.62 92 SER A O 1
ATOM 705 N N . LEU A 1 93 ? 27.165 3.783 -14.360 1.00 50.41 93 LEU A N 1
ATOM 706 C CA . LEU A 1 93 ? 27.131 5.023 -13.582 1.00 50.41 93 LEU A CA 1
ATOM 707 C C . LEU A 1 93 ? 28.581 5.377 -13.254 1.00 50.41 93 LEU A C 1
ATOM 709 O O . LEU A 1 93 ? 29.148 4.882 -12.289 1.00 50.41 93 LEU A O 1
ATOM 713 N N . GLY A 1 94 ? 29.159 6.195 -14.132 1.00 42.00 94 GLY A N 1
ATOM 714 C CA . GLY A 1 94 ? 30.270 7.099 -13.866 1.00 42.00 94 GLY A CA 1
ATOM 715 C C . GLY A 1 94 ? 31.460 6.497 -13.131 1.00 42.00 94 GLY A C 1
ATOM 716 O O . GLY A 1 94 ? 31.526 6.515 -11.906 1.00 42.00 94 GLY A O 1
ATOM 717 N N . ASP A 1 95 ? 32.477 6.123 -13.902 1.00 46.12 95 ASP A N 1
ATOM 718 C CA . ASP A 1 95 ? 33.859 6.263 -13.456 1.00 46.12 95 ASP A CA 1
ATOM 719 C C . ASP A 1 95 ? 34.033 7.681 -12.862 1.00 46.12 95 ASP A C 1
ATOM 721 O O . ASP A 1 95 ? 33.800 8.692 -13.534 1.00 46.12 95 ASP A O 1
ATOM 725 N N . ASN A 1 96 ? 34.332 7.758 -11.562 1.00 51.34 96 ASN A N 1
ATOM 726 C CA . ASN A 1 96 ? 34.291 8.979 -10.745 1.00 51.34 96 ASN A CA 1
ATOM 727 C C . ASN A 1 96 ? 35.543 9.855 -10.954 1.00 51.34 96 ASN A C 1
ATOM 729 O O . ASN A 1 96 ? 36.134 10.386 -10.014 1.00 51.34 96 ASN A O 1
ATOM 733 N N . SER A 1 97 ? 35.979 9.963 -12.206 1.00 53.59 97 SER A N 1
ATOM 734 C CA . SER A 1 97 ? 37.206 10.630 -12.639 1.00 53.59 97 SER A CA 1
ATOM 735 C C . SER A 1 97 ? 36.940 11.861 -13.524 1.00 53.59 97 SER A C 1
ATOM 737 O O . SER A 1 97 ? 37.885 12.545 -13.916 1.00 53.59 97 SER A O 1
ATOM 739 N N . ASN A 1 98 ? 35.674 12.214 -13.801 1.00 47.78 98 ASN A N 1
ATOM 740 C CA . ASN A 1 98 ? 35.321 13.326 -14.697 1.00 47.78 98 ASN A CA 1
ATOM 741 C C . ASN A 1 98 ? 34.632 14.512 -13.969 1.00 47.78 98 ASN A C 1
ATOM 743 O O . ASN A 1 98 ? 33.490 14.381 -13.524 1.00 47.78 98 ASN A O 1
ATOM 747 N N . PRO A 1 99 ? 35.261 15.703 -13.875 1.00 49.62 99 PRO A N 1
ATOM 748 C CA . PRO A 1 99 ? 34.839 16.791 -12.982 1.00 49.62 99 PRO A CA 1
ATOM 749 C C . PRO A 1 99 ? 33.706 17.693 -13.525 1.00 49.62 99 PRO A C 1
ATOM 751 O O . PRO A 1 99 ? 33.669 18.882 -13.210 1.00 49.62 99 PRO A O 1
ATOM 754 N N . ARG A 1 100 ? 32.796 17.195 -14.375 1.00 45.22 100 ARG A N 1
ATOM 755 C CA . ARG A 1 100 ? 31.895 18.059 -15.177 1.00 45.22 100 ARG A CA 1
ATOM 756 C C . ARG A 1 100 ? 30.386 17.954 -14.930 1.00 45.22 100 ARG A C 1
ATOM 758 O O . ARG A 1 100 ? 29.627 18.354 -15.806 1.00 45.22 100 ARG A O 1
ATOM 765 N N . LEU A 1 101 ? 29.920 17.521 -13.761 1.00 45.62 101 LEU A N 1
ATOM 766 C CA . LEU A 1 101 ? 28.496 17.670 -13.416 1.00 45.62 101 LEU A CA 1
ATOM 767 C C . LEU A 1 101 ? 28.309 18.642 -12.239 1.00 45.62 101 LEU A C 1
ATOM 769 O O . LEU A 1 101 ? 29.047 18.541 -11.256 1.00 45.62 101 LEU A O 1
ATOM 773 N N . PRO A 1 102 ? 27.391 19.626 -12.348 1.00 46.94 102 PRO A N 1
ATOM 774 C CA . PRO A 1 102 ? 27.145 20.587 -11.281 1.00 46.94 102 PRO A CA 1
ATOM 775 C C . PRO A 1 102 ? 26.459 19.898 -10.097 1.00 46.94 102 PRO A C 1
ATOM 777 O O . PRO A 1 102 ? 25.691 18.956 -10.281 1.00 46.94 102 PRO A O 1
ATOM 780 N N . ARG A 1 103 ? 26.810 20.375 -8.899 1.00 54.31 103 ARG A N 1
ATOM 781 C CA . ARG A 1 103 ? 26.368 19.854 -7.599 1.00 54.31 103 ARG A CA 1
ATOM 782 C C . ARG A 1 103 ? 24.868 19.978 -7.382 1.00 54.31 103 ARG A C 1
ATOM 784 O O . ARG A 1 103 ? 24.312 21.015 -7.808 1.00 54.31 103 ARG A O 1
#

pLDDT: mean 74.17, std 17.93, range [37.53, 94.81]

Foldseek 3Di:
DDDDPDDPDDPPDDDDDDDDDPDDPPDDDDDPVRLVVQVCCCPVVVQDPVRVQVVCVVVVHRDDPVSNVVSPVVVCVVCVVVCVVPCVVVPPPDPPPDPPDDD

Sequence (103 aa):
MARVCQLTDDPSGPTVQADCYEGLFWKSHATAGLVAKMENTKYVLHQPFNRQIKKMAQDGFPMAVATMDDWHQAACGMIEPLYGGTLSDSVSLGDNSNPRLPR

Secondary structure (DSSP, 8-state):
----------TTS---PPPP--S--TTPPPPHHHHHHHHHHHHTS---HHHHHHHHHHTT----HHHHHHHHHHHHHHHHHHHTTTTTTT-----TT---S--